Protein AF-0000000068720730 (afdb_homodimer)

Structure (mmCIF, N/CA/C/O backbone):
data_AF-0000000068720730-model_v1
#
loop_
_entity.id
_entity.type
_entity.pdbx_description
1 polymer 'Uncharacterized protein'
#
loop_
_atom_site.group_PDB
_atom_site.id
_atom_site.type_symbol
_atom_site.label_atom_id
_atom_site.label_alt_id
_atom_site.label_comp_id
_atom_site.label_asym_id
_atom_site.label_entity_id
_atom_site.label_seq_id
_atom_site.pdbx_PDB_ins_code
_atom_site.Cartn_x
_atom_site.Cartn_y
_atom_site.Cartn_z
_atom_site.occupancy
_atom_site.B_iso_or_equiv
_atom_site.auth_seq_id
_atom_site.auth_comp_id
_atom_site.auth_asym_id
_atom_site.auth_atom_id
_atom_site.pdbx_PDB_model_num
ATOM 1 N N . MET A 1 1 ? -11.79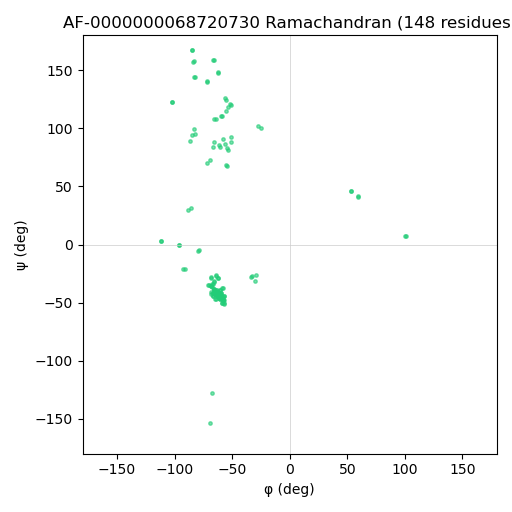7 -0.077 2.658 1 95.38 1 MET A N 1
ATOM 2 C CA . MET A 1 1 ? -11.414 1.261 2.213 1 95.38 1 MET A CA 1
ATOM 3 C C . MET A 1 1 ? -10.438 1.188 1.051 1 95.38 1 MET A C 1
ATOM 5 O O . MET A 1 1 ? -9.5 0.384 1.07 1 95.38 1 MET A O 1
ATOM 9 N N . SER A 1 2 ? -10.734 1.902 -0.025 1 97.5 2 SER A N 1
ATOM 10 C CA . SER A 1 2 ? -9.844 1.936 -1.182 1 97.5 2 SER A CA 1
ATOM 11 C C . SER A 1 2 ? -8.758 2.988 -1.012 1 97.5 2 SER A C 1
ATOM 13 O O . SER A 1 2 ? -8.852 3.855 -0.142 1 97.5 2 SER A O 1
ATOM 15 N N . ILE A 1 3 ? -7.816 2.895 -1.861 1 98.69 3 ILE A N 1
ATOM 16 C CA . ILE A 1 3 ? -6.742 3.883 -1.809 1 98.69 3 ILE A CA 1
ATOM 17 C C . ILE A 1 3 ? -7.266 5.242 -2.268 1 98.69 3 ILE A C 1
ATOM 19 O O . ILE A 1 3 ? -6.84 6.281 -1.762 1 98.69 3 ILE A O 1
ATOM 23 N N . GLU A 1 4 ? -8.18 5.293 -3.217 1 98.44 4 GLU A N 1
ATOM 24 C CA . GLU A 1 4 ? -8.75 6.547 -3.701 1 98.44 4 GLU A CA 1
ATOM 25 C C . GLU A 1 4 ? -9.477 7.289 -2.584 1 98.44 4 GLU A C 1
ATOM 27 O O . GLU A 1 4 ? -9.336 8.508 -2.441 1 98.44 4 GLU A O 1
ATOM 32 N N . GLN A 1 5 ? -10.188 6.574 -1.841 1 98.44 5 GLN A N 1
ATOM 33 C CA . GLN A 1 5 ? -10.875 7.152 -0.692 1 98.44 5 GLN A CA 1
ATOM 34 C C . GLN A 1 5 ? -9.883 7.672 0.34 1 98.44 5 GLN A C 1
ATOM 36 O O . GLN A 1 5 ? -10.055 8.758 0.892 1 98.44 5 GLN A O 1
ATOM 41 N N . TYR A 1 6 ? -8.93 6.848 0.609 1 98.75 6 TYR A N 1
ATOM 42 C CA . TYR A 1 6 ? -7.906 7.227 1.575 1 98.75 6 TYR A CA 1
ATOM 43 C C . TYR A 1 6 ? -7.211 8.516 1.158 1 98.75 6 TYR A C 1
ATOM 45 O O . TYR A 1 6 ? -7.023 9.422 1.976 1 98.75 6 TYR A O 1
ATOM 53 N N . ILE A 1 7 ? -6.867 8.625 -0.077 1 98.62 7 ILE A N 1
ATOM 54 C CA . ILE A 1 7 ? -6.199 9.805 -0.612 1 98.62 7 ILE A CA 1
ATOM 55 C C . ILE A 1 7 ? -7.09 11.031 -0.425 1 98.62 7 ILE A C 1
ATOM 57 O O . ILE A 1 7 ? -6.621 12.086 0.006 1 98.62 7 ILE A O 1
ATOM 61 N N . ASN A 1 8 ? -8.32 10.883 -0.717 1 98.56 8 ASN A N 1
ATOM 62 C CA . ASN A 1 8 ? -9.25 12 -0.579 1 98.56 8 ASN A CA 1
ATOM 63 C C . ASN A 1 8 ? -9.312 12.5 0.861 1 98.56 8 ASN A C 1
ATOM 65 O O . ASN A 1 8 ? -9.344 13.711 1.101 1 98.56 8 ASN A O 1
ATOM 69 N N . LEU A 1 9 ? -9.328 11.57 1.737 1 98.5 9 LEU A N 1
ATOM 70 C CA . LEU A 1 9 ? -9.383 11.938 3.148 1 98.5 9 LEU A CA 1
ATOM 71 C C . LEU A 1 9 ? -8.102 12.641 3.576 1 98.5 9 LEU A C 1
ATOM 73 O O . LEU A 1 9 ? -8.141 13.648 4.277 1 98.5 9 LEU A O 1
ATOM 77 N N . ARG A 1 10 ? -6.941 12.094 3.158 1 98.38 10 ARG A N 1
ATOM 78 C CA . ARG A 1 10 ? -5.66 12.695 3.508 1 98.38 10 ARG A CA 1
ATOM 79 C C . ARG A 1 10 ? -5.523 14.086 2.904 1 98.38 10 ARG A C 1
ATOM 81 O O . ARG A 1 10 ? -5.047 15.016 3.564 1 98.38 10 ARG A O 1
ATOM 88 N N . GLU A 1 11 ? -6.004 14.242 1.673 1 97.88 11 GLU A N 1
ATOM 89 C CA . GLU A 1 11 ? -5.945 15.523 0.987 1 97.88 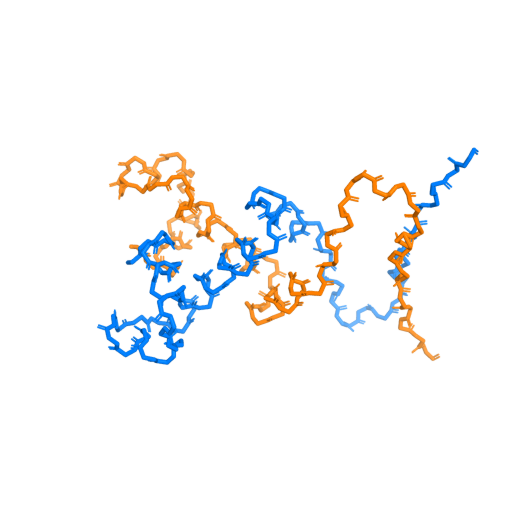11 GLU A CA 1
ATOM 90 C C . GLU A 1 11 ? -6.867 16.547 1.646 1 97.88 11 GLU A C 1
ATOM 92 O O . GLU A 1 11 ? -6.602 17.75 1.604 1 97.88 11 GLU A O 1
ATOM 97 N N . ALA A 1 12 ? -7.906 16.062 2.252 1 97.81 12 ALA A N 1
ATOM 98 C CA . ALA A 1 12 ? -8.852 16.922 2.957 1 97.81 12 ALA A CA 1
ATOM 99 C C . ALA A 1 12 ? -8.32 17.312 4.332 1 97.81 12 ALA A C 1
ATOM 101 O O . ALA A 1 12 ? -8.977 18.047 5.07 1 97.81 12 ALA A O 1
ATOM 102 N N . GLY A 1 13 ? -7.113 16.688 4.691 1 97.06 13 GLY A N 1
ATOM 103 C CA . GLY A 1 13 ? -6.449 17.109 5.914 1 97.06 13 GLY A CA 1
ATOM 104 C C . GLY A 1 13 ? -6.68 16.172 7.078 1 97.06 13 GLY A C 1
ATOM 105 O O . GLY A 1 13 ? -6.258 16.438 8.203 1 97.06 13 GLY A O 1
ATOM 106 N N . LYS A 1 14 ? -7.289 15.086 6.828 1 97.62 14 LYS A N 1
ATOM 107 C CA . LYS A 1 14 ? -7.535 14.133 7.906 1 97.62 14 LYS A CA 1
ATOM 108 C C . LYS A 1 14 ? -6.246 13.438 8.336 1 97.62 14 LYS A C 1
ATOM 110 O O . LYS A 1 14 ? -5.449 13.023 7.488 1 97.62 14 LYS A O 1
ATOM 115 N N . GLU A 1 15 ? -6.164 13.281 9.594 1 97.69 15 GLU A N 1
ATOM 116 C CA . GLU A 1 15 ? -4.988 12.617 10.156 1 97.69 15 GLU A CA 1
ATOM 117 C C . GLU A 1 15 ? -5.133 11.102 10.102 1 97.69 15 GLU A C 1
ATOM 119 O O . GLU A 1 15 ? -6.25 10.578 10.148 1 97.69 15 GLU A O 1
ATOM 124 N N . ILE A 1 16 ? -4.031 10.414 10.141 1 97.62 16 ILE A N 1
ATOM 125 C CA . ILE A 1 16 ? -3.969 8.969 9.984 1 97.62 16 ILE A CA 1
ATOM 126 C C . ILE A 1 16 ? -4.723 8.297 11.125 1 97.62 16 ILE A C 1
ATOM 128 O O . ILE A 1 16 ? -5.434 7.309 10.914 1 97.62 16 ILE A O 1
ATOM 132 N N . GLU A 1 17 ? -4.543 8.812 12.305 1 97.38 17 GLU A N 1
ATOM 133 C CA . GLU A 1 17 ? -5.188 8.219 13.477 1 97.38 17 GLU A CA 1
ATOM 134 C C . GLU A 1 17 ? -6.703 8.367 13.406 1 97.38 17 GLU A C 1
ATOM 136 O O . GLU A 1 17 ? -7.438 7.461 13.812 1 97.38 17 GLU A O 1
ATOM 141 N N . GLU A 1 18 ? -7.16 9.445 12.945 1 97.81 18 GLU A N 1
ATOM 142 C CA . GLU A 1 18 ? -8.594 9.672 12.781 1 97.81 18 GLU A CA 1
ATOM 143 C C . GLU A 1 18 ? -9.195 8.688 11.773 1 97.81 18 GLU A C 1
ATOM 145 O O . GLU A 1 18 ? -10.258 8.125 12.008 1 97.81 18 GLU A O 1
ATOM 150 N N . ILE A 1 19 ? -8.469 8.523 10.695 1 98.31 19 ILE A N 1
ATOM 151 C CA . ILE A 1 19 ? -8.938 7.609 9.656 1 98.31 19 ILE A CA 1
ATOM 152 C C . ILE A 1 19 ? -8.977 6.184 10.203 1 98.31 19 ILE A C 1
ATOM 154 O O . ILE A 1 19 ? -9.945 5.449 9.977 1 98.31 19 ILE A O 1
ATOM 158 N N . GLN A 1 20 ? -7.949 5.844 10.945 1 98.31 20 GLN A N 1
ATOM 159 C CA . GLN A 1 20 ? -7.879 4.508 11.523 1 98.31 20 GLN A CA 1
ATOM 160 C C . GLN A 1 2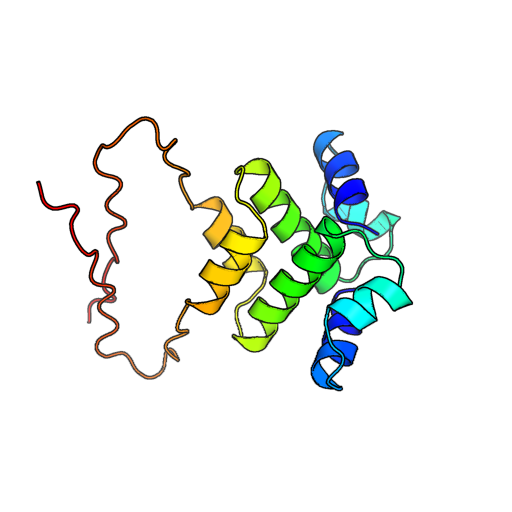0 ? -9.094 4.227 12.398 1 98.31 20 GLN A C 1
ATOM 162 O O . GLN A 1 20 ? -9.703 3.154 12.305 1 98.31 20 GLN A O 1
ATOM 167 N N . LYS A 1 21 ? -9.391 5.203 13.266 1 97.88 21 LYS A N 1
ATOM 168 C CA . LYS A 1 21 ? -10.492 5.055 14.211 1 97.88 21 LYS A CA 1
ATOM 169 C C . LYS A 1 21 ? -11.844 5.055 13.484 1 97.88 21 LYS A C 1
ATOM 171 O O . LYS A 1 21 ? -12.719 4.25 13.797 1 97.88 21 LYS A O 1
ATOM 176 N N . GLN A 1 22 ? -11.969 5.922 12.555 1 97.69 22 GLN A N 1
ATOM 177 C CA . GLN A 1 22 ? -13.234 6.086 11.844 1 97.69 22 GLN A CA 1
ATOM 178 C C . GLN A 1 22 ? -13.562 4.848 11.016 1 97.69 22 GLN A C 1
ATOM 180 O O . GLN A 1 22 ? -14.734 4.469 10.898 1 97.69 22 GLN A O 1
ATOM 185 N N . TYR A 1 23 ? -12.625 4.215 10.508 1 97.38 23 TYR A N 1
ATOM 186 C CA . TYR A 1 23 ? -12.867 3.113 9.586 1 97.38 23 TYR A CA 1
ATOM 187 C C . TYR A 1 23 ? -12.453 1.782 10.195 1 97.38 23 TYR A C 1
ATOM 189 O O . TYR A 1 23 ? -12.492 0.745 9.531 1 97.38 23 TYR A O 1
ATOM 197 N N . LEU A 1 24 ? -12.008 1.812 11.461 1 97.5 24 LEU A N 1
ATOM 198 C CA . LEU A 1 24 ? -11.633 0.618 12.211 1 97.5 24 LEU A CA 1
ATOM 199 C C . LEU A 1 24 ? -10.617 -0.219 11.438 1 97.5 24 LEU A C 1
ATOM 201 O O . LEU A 1 24 ? -10.805 -1.426 11.266 1 97.5 24 LEU A O 1
ATOM 205 N N . LEU A 1 25 ? -9.625 0.42 10.906 1 98 25 LEU A N 1
ATOM 206 C CA . LEU A 1 25 ? -8.594 -0.238 10.109 1 98 25 LEU A CA 1
ATOM 207 C C . LEU A 1 25 ? -7.527 -0.857 11 1 98 25 LEU A C 1
ATOM 209 O O . LEU A 1 25 ? -7.152 -0.275 12.023 1 98 25 LEU A O 1
ATOM 213 N N . SER A 1 26 ? -6.996 -2.002 10.617 1 97.62 26 SER A N 1
ATOM 214 C CA . SER A 1 26 ? -5.789 -2.516 11.25 1 97.62 26 SER A CA 1
ATOM 215 C C . SER A 1 26 ? -4.586 -1.625 10.961 1 97.62 26 SER A C 1
ATOM 217 O O . SER A 1 26 ? -4.582 -0.883 9.977 1 97.62 26 SER A O 1
ATOM 219 N N . GLU A 1 27 ? -3.629 -1.74 11.773 1 97.44 27 GLU A N 1
ATOM 220 C CA . GLU A 1 27 ? -2.414 -0.958 11.562 1 97.44 27 GLU A CA 1
ATOM 221 C C . GLU A 1 27 ? -1.771 -1.285 10.219 1 97.44 27 GLU A C 1
ATOM 223 O O . GLU A 1 27 ? -1.342 -0.385 9.492 1 97.44 27 GLU A O 1
ATOM 228 N N . ALA A 1 28 ? -1.715 -2.584 9.914 1 98.06 28 ALA A N 1
ATOM 229 C CA . ALA A 1 28 ? -1.088 -3.004 8.664 1 98.06 28 ALA A CA 1
ATOM 230 C C . ALA A 1 28 ? -1.844 -2.453 7.461 1 98.06 28 ALA A C 1
ATOM 232 O O . ALA A 1 28 ? -1.232 -1.997 6.492 1 98.06 28 ALA A O 1
ATOM 233 N N . THR A 1 29 ? -3.105 -2.494 7.496 1 98.69 29 THR A N 1
ATOM 234 C CA . THR A 1 29 ? -3.916 -1.959 6.406 1 98.69 29 THR A CA 1
ATOM 235 C C . THR A 1 29 ? -3.732 -0.448 6.289 1 98.69 29 THR A C 1
ATOM 237 O O . THR A 1 29 ? -3.588 0.08 5.184 1 98.69 29 THR A O 1
ATOM 240 N N . LEU A 1 30 ? -3.707 0.226 7.406 1 98.69 30 LEU A N 1
ATOM 241 C CA . LEU A 1 30 ? -3.516 1.672 7.43 1 98.69 30 LEU A CA 1
ATOM 242 C C . LEU A 1 30 ? -2.174 2.053 6.812 1 98.69 30 LEU A C 1
ATOM 244 O O . LEU A 1 30 ? -2.109 2.943 5.961 1 98.69 30 LEU A O 1
ATOM 248 N N . LEU A 1 31 ? -1.177 1.361 7.211 1 98.56 31 LEU A N 1
ATOM 249 C CA . LEU A 1 31 ? 0.167 1.677 6.738 1 98.56 31 LEU A CA 1
ATOM 250 C C . LEU A 1 31 ? 0.312 1.353 5.254 1 98.56 31 LEU A C 1
ATOM 252 O O . LEU A 1 31 ? 1.033 2.043 4.531 1 98.56 31 LEU A O 1
ATOM 256 N N . THR A 1 32 ? -0.34 0.31 4.852 1 98.81 32 THR A N 1
ATOM 257 C CA . THR A 1 32 ? -0.343 -0.006 3.428 1 98.81 32 THR A CA 1
ATOM 258 C C . THR A 1 32 ? -0.987 1.12 2.625 1 98.81 32 THR A C 1
ATOM 260 O O . THR A 1 32 ? -0.469 1.52 1.581 1 98.81 32 THR A O 1
ATOM 263 N N . LEU A 1 33 ? -2.086 1.624 3.105 1 98.81 33 LEU A N 1
ATOM 264 C CA . LEU A 1 33 ? -2.75 2.74 2.441 1 98.81 33 LEU A CA 1
ATOM 265 C C . LEU A 1 33 ? -1.886 3.996 2.494 1 98.81 33 LEU A C 1
ATOM 267 O O . LEU A 1 33 ? -1.813 4.746 1.52 1 98.81 33 LEU A O 1
ATOM 271 N N . GLU A 1 34 ? -1.224 4.227 3.604 1 98.62 34 GLU A N 1
ATOM 272 C CA . GLU A 1 34 ? -0.324 5.367 3.727 1 98.62 34 GLU A CA 1
ATOM 273 C C . GLU A 1 34 ? 0.832 5.27 2.734 1 98.62 34 GLU A C 1
ATOM 275 O O . GLU A 1 34 ? 1.255 6.277 2.164 1 98.62 34 GLU A O 1
ATOM 280 N N . LEU A 1 35 ? 1.333 4.043 2.609 1 98.44 35 LEU A N 1
ATOM 281 C CA . LEU A 1 35 ? 2.375 3.811 1.615 1 98.44 35 LEU A CA 1
ATOM 282 C C . LEU A 1 35 ? 1.893 4.195 0.221 1 98.44 35 LEU A C 1
ATOM 284 O O . LEU A 1 35 ? 2.605 4.879 -0.521 1 98.44 35 LEU A O 1
ATOM 288 N N . GLY A 1 36 ? 0.713 3.736 -0.118 1 98.5 36 GLY A N 1
ATOM 289 C CA . GLY A 1 36 ? 0.125 4.148 -1.381 1 98.5 36 GLY A CA 1
ATOM 290 C C . GLY A 1 36 ? -0.039 5.652 -1.498 1 98.5 36 GLY A C 1
ATOM 291 O O . GLY A 1 36 ? 0.211 6.23 -2.559 1 98.5 36 GLY A O 1
ATOM 292 N N . TYR A 1 37 ? -0.368 6.293 -0.468 1 98.31 37 TYR A N 1
ATOM 293 C CA . TYR A 1 37 ? -0.55 7.742 -0.43 1 98.31 37 TYR A CA 1
ATOM 294 C C . TYR A 1 37 ? 0.773 8.461 -0.657 1 98.31 37 TYR A C 1
ATOM 296 O O . TYR A 1 37 ? 0.822 9.477 -1.353 1 98.31 37 TYR A O 1
ATOM 304 N N . LYS A 1 38 ? 1.832 7.965 -0.058 1 97 38 LYS A N 1
ATOM 305 C CA . LYS A 1 38 ? 3.152 8.562 -0.249 1 97 38 LYS A CA 1
ATOM 306 C C . LYS A 1 38 ? 3.6 8.453 -1.703 1 97 38 LYS A C 1
ATOM 308 O O . LYS A 1 38 ? 4.191 9.383 -2.248 1 97 38 LYS A O 1
ATOM 313 N N . CYS A 1 39 ? 3.305 7.305 -2.24 1 97.12 39 CYS A N 1
ATOM 314 C CA . CYS A 1 39 ? 3.596 7.168 -3.664 1 97.12 39 CYS A CA 1
ATOM 315 C C . CYS A 1 39 ? 2.852 8.219 -4.477 1 97.12 39 CYS A C 1
ATOM 317 O O . CYS A 1 39 ? 3.434 8.859 -5.355 1 97.12 39 CYS A O 1
ATOM 319 N N . TYR A 1 40 ? 1.662 8.383 -4.199 1 96.56 40 TYR A N 1
ATOM 320 C CA . TYR A 1 40 ? 0.821 9.375 -4.867 1 96.56 40 TYR A CA 1
ATOM 321 C C . TYR A 1 40 ? 1.389 10.773 -4.699 1 96.56 40 TYR A C 1
ATOM 323 O O . TYR A 1 40 ? 1.531 11.516 -5.68 1 96.56 40 TYR A O 1
ATOM 331 N N . GLY A 1 41 ? 1.693 11.125 -3.516 1 94.12 41 GLY A N 1
ATOM 332 C CA . GLY A 1 41 ? 2.209 12.453 -3.211 1 94.12 41 GLY A CA 1
ATOM 333 C C . GLY A 1 41 ? 3.537 12.742 -3.885 1 94.12 41 GLY A C 1
ATOM 334 O O . GLY A 1 41 ? 3.842 13.898 -4.191 1 94.12 41 GLY A O 1
ATOM 335 N N . LYS A 1 42 ? 4.316 11.664 -4.121 1 93.12 42 LYS A N 1
ATOM 336 C CA . LYS A 1 42 ? 5.641 11.812 -4.711 1 93.12 42 LYS A CA 1
ATOM 337 C C . LYS A 1 42 ? 5.598 11.586 -6.223 1 93.12 42 LYS A C 1
ATOM 339 O O . LYS A 1 42 ? 6.633 11.633 -6.891 1 93.12 42 LYS A O 1
ATOM 344 N N . ASN A 1 43 ? 4.438 11.305 -6.73 1 93.12 43 ASN A N 1
ATOM 345 C CA . ASN A 1 43 ? 4.242 11.023 -8.148 1 93.12 43 ASN A CA 1
ATOM 346 C C . ASN A 1 43 ? 5.07 9.82 -8.602 1 93.12 43 ASN A C 1
ATOM 348 O O . ASN A 1 43 ? 5.691 9.859 -9.664 1 93.12 43 ASN A O 1
ATOM 352 N N . ILE A 1 44 ? 5.086 8.859 -7.766 1 93.88 44 ILE A N 1
ATOM 353 C CA . ILE A 1 44 ? 5.691 7.57 -8.086 1 93.88 44 ILE A CA 1
ATOM 354 C C . ILE A 1 44 ? 4.598 6.559 -8.43 1 93.88 44 ILE A C 1
ATOM 356 O O . ILE A 1 44 ? 3.688 6.324 -7.629 1 93.88 44 ILE A O 1
ATOM 360 N N . SER A 1 45 ? 4.73 6.031 -9.594 1 94.94 45 SER A N 1
ATOM 361 C CA . SER A 1 45 ? 3.736 5.027 -9.961 1 94.94 45 SER A CA 1
ATOM 362 C C . SER A 1 45 ? 3.801 3.822 -9.023 1 94.94 45 SER A C 1
ATOM 364 O O . SER A 1 45 ? 4.887 3.414 -8.602 1 94.94 45 SER A O 1
ATOM 366 N N . LEU A 1 46 ? 2.695 3.193 -8.789 1 97 46 LEU A N 1
ATOM 367 C CA . LEU A 1 46 ? 2.633 2.027 -7.914 1 97 46 LEU A CA 1
ATOM 368 C C . LEU A 1 46 ? 3.41 0.858 -8.508 1 97 46 LEU A C 1
ATOM 370 O O . LEU A 1 46 ? 4.027 0.08 -7.777 1 97 46 LEU A O 1
ATOM 374 N N . HIS A 1 47 ? 3.453 0.768 -9.766 1 96.12 47 HIS A N 1
ATOM 375 C CA . HIS A 1 47 ? 4.262 -0.25 -10.43 1 96.12 47 HIS A CA 1
ATOM 376 C C . HIS A 1 47 ? 5.746 -0.042 -10.148 1 96.12 47 HIS A C 1
ATOM 378 O O . HIS A 1 47 ? 6.473 -1.002 -9.883 1 96.12 47 HIS A O 1
ATOM 384 N N . LYS A 1 48 ? 6.188 1.204 -10.203 1 93.25 48 LYS A N 1
ATOM 385 C CA . LYS A 1 48 ? 7.586 1.514 -9.914 1 93.25 48 LYS A CA 1
ATOM 386 C C . LYS A 1 48 ? 7.926 1.199 -8.461 1 93.25 48 LYS A C 1
ATOM 388 O O . LYS A 1 48 ? 9 0.672 -8.172 1 93.25 48 LYS A O 1
ATOM 393 N N . ALA A 1 49 ? 7.047 1.547 -7.57 1 94.75 49 ALA A N 1
ATOM 394 C CA . ALA A 1 49 ? 7.246 1.265 -6.148 1 94.75 49 ALA A CA 1
ATOM 395 C C . ALA A 1 49 ? 7.348 -0.238 -5.898 1 94.75 49 ALA A C 1
ATOM 397 O O . ALA A 1 49 ? 8.219 -0.691 -5.152 1 94.75 49 ALA A O 1
ATOM 398 N N . ILE A 1 50 ? 6.531 -1.03 -6.508 1 96.38 50 ILE A N 1
ATOM 399 C CA . ILE A 1 50 ? 6.539 -2.484 -6.383 1 96.38 50 ILE A CA 1
ATOM 400 C C . ILE A 1 50 ? 7.871 -3.039 -6.883 1 96.38 50 ILE A C 1
ATOM 402 O O . ILE A 1 50 ? 8.477 -3.891 -6.23 1 96.38 50 ILE A O 1
ATOM 406 N N . ASN A 1 51 ? 8.25 -2.525 -8.008 1 92.94 51 ASN A N 1
ATOM 407 C CA . ASN A 1 51 ? 9.523 -2.971 -8.57 1 92.94 51 ASN A CA 1
ATOM 408 C C . ASN A 1 51 ? 10.688 -2.623 -7.648 1 92.94 51 ASN A C 1
ATOM 410 O O . ASN A 1 51 ? 11.633 -3.406 -7.508 1 92.94 51 ASN A O 1
ATOM 414 N N . LEU A 1 52 ? 10.648 -1.417 -7.148 1 90.5 52 LEU A N 1
A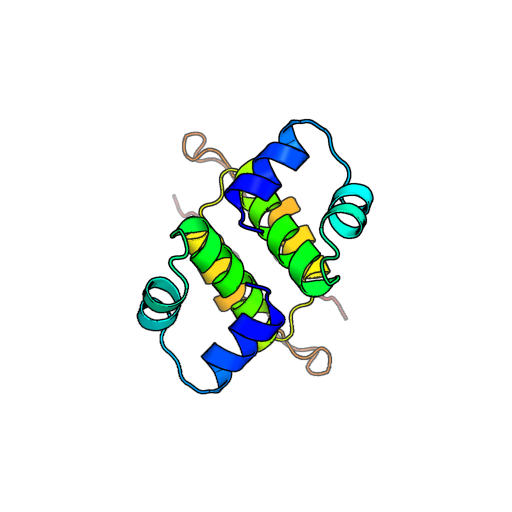TOM 415 C CA . LEU A 1 52 ? 11.695 -0.992 -6.223 1 90.5 52 LEU A CA 1
ATOM 416 C C . LEU A 1 52 ? 11.766 -1.928 -5.02 1 90.5 52 LEU A C 1
ATOM 418 O O . LEU A 1 52 ? 12.852 -2.385 -4.648 1 90.5 52 LEU A O 1
ATOM 422 N N . ILE A 1 53 ? 10.656 -2.168 -4.41 1 92.12 53 ILE A N 1
ATOM 423 C CA . ILE A 1 53 ? 10.609 -3.049 -3.246 1 92.12 53 ILE A CA 1
ATOM 424 C C . ILE A 1 53 ? 11.086 -4.445 -3.639 1 92.12 53 ILE A C 1
ATOM 426 O O . ILE A 1 53 ? 11.789 -5.109 -2.869 1 92.12 53 ILE A O 1
ATOM 430 N N . ASP A 1 54 ? 10.711 -4.852 -4.789 1 88.69 54 ASP A N 1
ATOM 431 C CA . ASP A 1 54 ? 11.07 -6.184 -5.266 1 88.69 54 ASP A CA 1
ATOM 432 C C . ASP A 1 54 ? 12.578 -6.324 -5.422 1 88.69 54 ASP A C 1
ATOM 434 O O . ASP A 1 54 ? 13.125 -7.422 -5.281 1 88.69 54 ASP A O 1
ATOM 438 N N . LYS A 1 55 ? 13.203 -5.285 -5.641 1 85.69 55 LYS A N 1
ATOM 439 C CA . LYS A 1 55 ? 14.641 -5.312 -5.902 1 85.69 55 LYS A CA 1
ATOM 440 C C . LYS A 1 55 ? 15.438 -5.152 -4.613 1 85.69 55 LYS A C 1
ATOM 442 O O . LYS A 1 55 ? 16.641 -5.41 -4.586 1 85.69 55 LYS A O 1
ATOM 447 N N . ILE A 1 56 ? 14.805 -4.625 -3.641 1 80.94 56 ILE A N 1
ATOM 448 C CA . ILE A 1 56 ? 15.508 -4.48 -2.3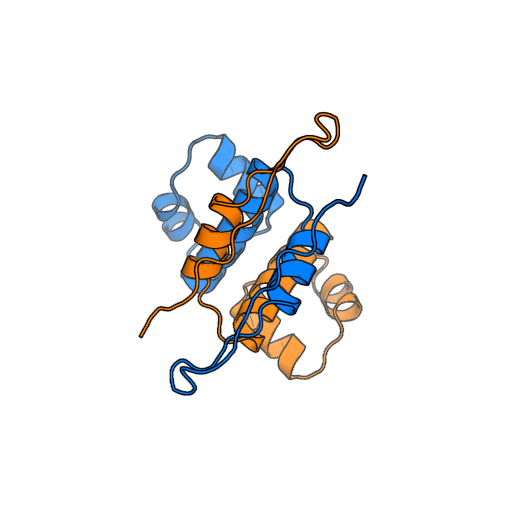71 1 80.94 56 ILE A CA 1
ATOM 449 C C . ILE A 1 56 ? 15.945 -5.852 -1.866 1 80.94 56 ILE A C 1
ATOM 451 O O . ILE A 1 56 ? 15.133 -6.773 -1.765 1 80.94 56 ILE A O 1
ATOM 455 N N . VAL A 1 57 ? 17.266 -6.059 -1.904 1 61.09 57 VAL A N 1
ATOM 456 C CA . VAL A 1 57 ? 17.812 -7.277 -1.329 1 61.09 57 VAL A CA 1
ATOM 457 C C . VAL A 1 57 ? 18.031 -7.094 0.172 1 61.09 57 VAL A C 1
ATOM 459 O O . VAL A 1 57 ? 18.656 -6.121 0.605 1 61.09 57 VAL A O 1
ATOM 462 N N . VAL A 1 58 ? 17.109 -7.477 1.013 1 53.28 58 VAL A N 1
ATOM 463 C CA . VAL A 1 58 ? 17.297 -7.375 2.455 1 53.28 58 VAL A CA 1
ATOM 464 C C . VAL A 1 58 ? 18.484 -8.227 2.883 1 53.28 58 VAL A C 1
ATOM 466 O O . VAL A 1 58 ? 18.469 -9.453 2.723 1 53.28 58 VAL A O 1
ATOM 469 N N . LEU A 1 59 ? 19.594 -7.672 2.795 1 47 59 LEU A N 1
ATOM 470 C CA . LEU A 1 59 ? 20.766 -8.328 3.381 1 47 59 LEU A CA 1
ATOM 471 C C . LEU A 1 59 ? 20.484 -8.727 4.828 1 47 59 LEU A C 1
ATOM 473 O O . LEU A 1 59 ? 19.969 -7.926 5.609 1 47 59 LEU A O 1
ATOM 477 N N . ASN A 1 60 ? 20.062 -9.805 5.059 1 43.03 60 ASN A N 1
ATOM 478 C CA . ASN A 1 60 ? 20.062 -10.281 6.438 1 43.03 60 ASN A CA 1
ATOM 479 C C . ASN A 1 60 ? 21.172 -9.641 7.254 1 43.03 60 ASN A C 1
ATOM 481 O O . ASN A 1 60 ? 22.312 -9.547 6.793 1 43.03 60 ASN A O 1
ATOM 485 N N . ALA A 1 61 ? 20.906 -8.641 8.109 1 37.44 61 ALA A N 1
ATOM 486 C CA . ALA A 1 61 ? 21.891 -8.086 9.031 1 37.44 61 ALA A CA 1
ATOM 487 C C . ALA A 1 61 ? 22.906 -9.133 9.438 1 37.44 61 ALA A C 1
ATOM 489 O O . ALA A 1 61 ? 23.938 -8.812 10.062 1 37.44 61 ALA A O 1
ATOM 490 N N . ASN A 1 62 ? 22.703 -10.367 9.547 1 35.84 62 ASN A N 1
ATOM 491 C CA . ASN A 1 62 ? 23.859 -11.109 10.039 1 35.84 62 ASN A CA 1
ATOM 492 C C . ASN A 1 62 ? 25 -11.102 9.023 1 35.84 62 ASN A C 1
ATOM 494 O O . ASN A 1 62 ? 26.094 -11.586 9.312 1 35.84 62 ASN A O 1
ATOM 498 N N . ASP A 1 63 ? 24.75 -11.172 7.707 1 35.91 63 ASP A N 1
ATOM 499 C CA . ASP A 1 63 ? 25.922 -11.109 6.832 1 35.91 63 ASP A CA 1
ATOM 500 C C . ASP A 1 63 ? 26.297 -9.664 6.52 1 35.91 63 ASP A C 1
ATOM 502 O O . ASP A 1 63 ? 25.547 -8.953 5.84 1 35.91 63 ASP A O 1
ATOM 506 N N . THR A 1 64 ? 27.156 -8.875 7.281 1 33.16 64 THR A N 1
ATOM 507 C CA . THR A 1 64 ? 28 -7.688 7.199 1 33.16 64 THR A CA 1
ATOM 508 C C . THR A 1 64 ? 28.625 -7.555 5.812 1 33.16 64 THR A C 1
ATOM 510 O O . THR A 1 64 ? 29.344 -6.598 5.539 1 33.16 64 THR A O 1
ATOM 513 N N . LYS A 1 65 ? 28.906 -8.602 4.98 1 33.78 65 LYS A N 1
ATOM 514 C CA . LYS A 1 65 ? 29.906 -8.336 3.953 1 33.78 65 LYS A CA 1
ATOM 515 C C . LYS A 1 65 ? 29.391 -7.324 2.93 1 33.78 65 LYS A C 1
ATOM 517 O O . LYS A 1 65 ? 29.984 -6.266 2.734 1 33.78 65 LYS A O 1
ATOM 522 N N . HIS A 1 66 ? 29.422 -7.594 1.411 1 31.02 66 HIS A N 1
ATOM 523 C CA . HIS A 1 66 ? 29.672 -6.77 0.238 1 31.02 66 HIS A CA 1
ATOM 524 C C . HIS A 1 66 ? 28.391 -6.117 -0.268 1 31.02 66 HIS A C 1
ATOM 526 O O . HIS A 1 66 ? 27.812 -6.555 -1.269 1 31.02 66 HIS A O 1
ATOM 532 N N . THR A 1 67 ? 27.516 -5.836 0.404 1 33.75 67 THR A N 1
ATOM 533 C CA . THR A 1 67 ? 26.422 -5.312 -0.409 1 33.75 67 THR A CA 1
ATOM 534 C C . THR A 1 67 ? 26.766 -3.924 -0.941 1 33.75 67 THR A C 1
ATOM 536 O O . THR A 1 67 ? 26.766 -2.947 -0.188 1 33.75 67 THR A O 1
ATOM 539 N N . SER A 1 68 ? 27.766 -3.926 -1.91 1 27 68 SER A N 1
ATOM 540 C CA . SER A 1 68 ? 28.125 -2.721 -2.648 1 27 68 SER A CA 1
ATOM 541 C C . SER A 1 68 ? 27 -2.26 -3.557 1 27 68 SER A C 1
ATOM 543 O O . SER A 1 68 ? 26.5 -3.027 -4.387 1 27 68 SER A O 1
ATOM 545 N N . PHE A 1 69 ? 26.156 -1.624 -3.178 1 31.14 69 PHE A N 1
ATOM 546 C CA . PHE A 1 69 ? 25.281 -0.909 -4.102 1 31.14 69 PHE A CA 1
ATOM 547 C C . PHE A 1 69 ? 26.094 -0.04 -5.051 1 31.14 69 PHE A C 1
ATOM 549 O O . PHE A 1 69 ? 26.797 0.873 -4.617 1 31.14 69 PHE A O 1
ATOM 556 N N . SER A 1 70 ? 26.672 -0.694 -6.18 1 26.62 70 SER A N 1
ATOM 557 C CA . SER A 1 70 ? 27.375 0.129 -7.16 1 26.62 70 SER A CA 1
ATOM 558 C C . SER A 1 70 ? 26.422 1.109 -7.84 1 26.62 70 SER A C 1
ATOM 560 O O . SER A 1 70 ? 25.406 0.705 -8.398 1 26.62 70 SER A O 1
ATOM 562 N N . PRO A 1 71 ? 26.531 2.297 -7.535 1 28.8 71 PRO A N 1
ATOM 563 C CA . PRO A 1 71 ? 25.938 3.414 -8.273 1 28.8 71 PRO A CA 1
ATOM 564 C C . PRO A 1 71 ? 26.328 3.408 -9.75 1 28.8 71 PRO A C 1
ATOM 566 O O . PRO A 1 71 ? 27.5 3.469 -10.094 1 28.8 71 PRO A O 1
ATOM 569 N N . SER A 1 72 ? 25.969 2.516 -10.656 1 29.05 72 SER A N 1
ATOM 570 C CA . SER A 1 72 ? 26.484 2.73 -12 1 29.05 72 SER A CA 1
ATOM 571 C C . SER A 1 72 ? 26.156 4.129 -12.508 1 29.05 72 SER A C 1
ATOM 573 O O . SER A 1 72 ? 25 4.562 -12.43 1 29.05 72 SER A O 1
ATOM 575 N N . VAL A 1 73 ? 27.188 4.895 -12.781 1 26.25 73 VAL A N 1
ATOM 576 C CA . VAL A 1 73 ? 27.562 6.195 -13.328 1 26.25 73 VAL A CA 1
ATOM 577 C C . VAL A 1 73 ? 26.906 6.395 -14.688 1 26.25 73 VAL A C 1
ATOM 579 O O . VAL A 1 73 ? 26.891 5.484 -15.516 1 26.25 73 VAL A O 1
ATOM 582 N N . ILE A 1 74 ? 26.094 7.438 -14.82 1 29.05 74 ILE A N 1
ATOM 583 C CA . ILE A 1 74 ? 25.781 8.047 -16.109 1 29.05 74 ILE A CA 1
ATOM 584 C C . ILE A 1 74 ? 27.094 8.461 -16.797 1 29.05 74 ILE A C 1
ATOM 586 O O . ILE A 1 74 ? 27.828 9.305 -16.297 1 29.05 74 ILE A O 1
ATOM 590 N N . ASP A 1 75 ? 27.75 7.539 -17.562 1 22.27 75 ASP A N 1
ATOM 591 C CA . ASP A 1 75 ? 28.688 7.98 -18.578 1 22.27 75 ASP A CA 1
ATOM 592 C C . ASP A 1 75 ? 28.047 8.953 -19.562 1 22.27 75 ASP A C 1
ATOM 594 O O . ASP A 1 75 ? 26.953 8.68 -20.078 1 22.27 75 ASP A O 1
ATOM 598 N N . SER A 1 76 ? 28.781 10.18 -19.625 1 21.89 76 SER A N 1
ATOM 599 C CA . SER A 1 76 ? 29.047 10.844 -20.906 1 21.89 76 SER A CA 1
ATOM 600 C C . SER A 1 76 ? 29.703 9.891 -21.891 1 21.89 76 SER A C 1
ATOM 602 O O . SER A 1 76 ? 30.531 9.062 -21.5 1 21.89 76 SER A O 1
ATOM 604 N N . MET B 1 1 ? -11.281 -4.438 1.387 1 95.44 1 MET B N 1
ATOM 605 C CA . MET B 1 1 ? -10.336 -5.535 1.575 1 95.44 1 MET B CA 1
ATOM 606 C C . MET B 1 1 ? -9.102 -5.062 2.33 1 95.44 1 MET B C 1
ATOM 608 O O . MET B 1 1 ? -8.562 -3.988 2.045 1 95.44 1 MET B O 1
ATOM 612 N N . SER B 1 2 ? -8.758 -5.746 3.389 1 97.56 2 SER B N 1
ATOM 613 C CA . SER B 1 2 ? -7.566 -5.41 4.164 1 97.56 2 SER B CA 1
ATOM 614 C C . SER B 1 2 ? -6.316 -6.051 3.564 1 97.56 2 SER B C 1
ATOM 616 O O . SER B 1 2 ? -6.414 -6.961 2.736 1 97.56 2 SER B O 1
ATOM 618 N N . ILE B 1 3 ? -5.23 -5.609 4.035 1 98.69 3 ILE B N 1
ATOM 619 C CA . ILE B 1 3 ? -3.977 -6.18 3.555 1 98.69 3 ILE B CA 1
ATOM 620 C C . ILE B 1 3 ? -3.826 -7.605 4.082 1 98.69 3 ILE B C 1
ATOM 622 O O . ILE B 1 3 ? -3.279 -8.477 3.395 1 98.69 3 ILE B O 1
ATOM 626 N N . GLU B 1 4 ? -4.285 -7.902 5.277 1 98.38 4 GLU B N 1
ATOM 627 C CA . GLU B 1 4 ? -4.203 -9.242 5.852 1 98.38 4 GLU B CA 1
ATOM 628 C C . GLU B 1 4 ? -4.98 -10.25 5.012 1 98.38 4 GLU B C 1
ATOM 630 O O . GLU B 1 4 ? -4.492 -11.352 4.746 1 98.38 4 GLU B O 1
ATOM 635 N N . GLN B 1 5 ? -6.098 -9.859 4.609 1 98.44 5 GLN B N 1
ATOM 636 C CA . GLN B 1 5 ? -6.906 -10.703 3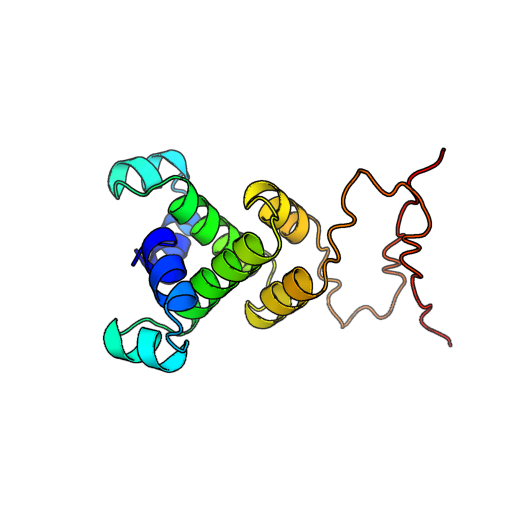.738 1 98.44 5 GLN B CA 1
ATOM 637 C C . GLN B 1 5 ? -6.219 -10.922 2.393 1 98.44 5 GLN B C 1
ATOM 639 O O . GLN B 1 5 ? -6.203 -12.031 1.869 1 98.44 5 GLN B O 1
ATOM 644 N N . TYR B 1 6 ? -5.754 -9.836 1.86 1 98.69 6 TYR B N 1
ATOM 645 C CA . TYR B 1 6 ? -5.062 -9.914 0.578 1 98.69 6 TYR B CA 1
ATOM 646 C C . TYR B 1 6 ? -3.877 -10.867 0.65 1 98.69 6 TYR B C 1
ATOM 648 O O . TYR B 1 6 ? -3.693 -11.703 -0.237 1 98.69 6 TYR B O 1
ATOM 656 N N . ILE B 1 7 ? -3.117 -10.781 1.676 1 98.62 7 ILE B N 1
ATOM 657 C CA . ILE B 1 7 ? -1.952 -11.641 1.873 1 98.62 7 ILE B CA 1
ATOM 658 C C . ILE B 1 7 ? -2.391 -13.102 1.929 1 98.62 7 ILE B C 1
ATOM 660 O O . ILE B 1 7 ? -1.773 -13.961 1.3 1 98.62 7 ILE B O 1
ATOM 664 N N . ASN B 1 8 ? -3.42 -13.359 2.65 1 98.56 8 ASN B N 1
ATOM 665 C CA . ASN B 1 8 ? -3.91 -14.727 2.77 1 98.56 8 ASN B CA 1
ATOM 666 C C . ASN B 1 8 ? -4.293 -15.305 1.41 1 98.56 8 ASN B C 1
ATOM 668 O O . ASN B 1 8 ? -4 -16.469 1.123 1 98.56 8 ASN B O 1
ATOM 672 N N . LEU B 1 9 ? -4.926 -14.477 0.653 1 98.56 9 LEU B N 1
ATOM 673 C CA . LEU B 1 9 ? -5.336 -14.922 -0.674 1 98.56 9 LEU B CA 1
ATOM 674 C C . LEU B 1 9 ? -4.121 -15.18 -1.559 1 98.56 9 LEU B C 1
ATOM 676 O O . LEU B 1 9 ? -4.062 -16.188 -2.264 1 98.56 9 LEU B O 1
ATOM 680 N N . ARG B 1 10 ? -3.137 -14.258 -1.534 1 98.38 10 ARG B N 1
ATOM 681 C CA . ARG B 1 10 ? -1.93 -14.422 -2.34 1 98.38 10 ARG B CA 1
ATOM 682 C C . ARG B 1 10 ? -1.142 -15.648 -1.905 1 98.38 10 ARG B C 1
ATOM 684 O O . ARG B 1 10 ? -0.647 -16.406 -2.746 1 98.38 10 ARG B O 1
ATOM 691 N N . GLU B 1 11 ? -1.087 -15.875 -0.606 1 97.88 11 GLU B N 1
ATOM 692 C CA . GLU B 1 11 ? -0.371 -17.016 -0.064 1 97.88 11 GLU B CA 1
ATOM 693 C C . GLU B 1 11 ? -1.07 -18.328 -0.427 1 97.88 11 GLU B C 1
ATOM 695 O O . GLU B 1 11 ? -0.424 -19.375 -0.558 1 97.88 11 GLU B O 1
ATOM 700 N N . ALA B 1 12 ? -2.363 -18.266 -0.597 1 97.81 12 ALA B N 1
ATOM 701 C CA . ALA B 1 12 ? -3.152 -19.422 -0.982 1 97.81 12 ALA B CA 1
ATOM 702 C C . ALA B 1 12 ? -3.029 -19.703 -2.479 1 97.81 12 ALA B C 1
ATOM 704 O O . ALA B 1 12 ? -3.615 -20.656 -2.988 1 97.81 12 ALA B O 1
ATOM 705 N N . GLY B 1 13 ? -2.285 -18.75 -3.193 1 97 13 GLY B N 1
ATOM 706 C CA . GLY B 1 13 ? -1.979 -19 -4.594 1 97 13 GLY B CA 1
ATOM 707 C C . GLY B 1 13 ? -2.895 -18.266 -5.547 1 97 13 GLY B C 1
ATOM 708 O O . GLY B 1 13 ? -2.818 -18.453 -6.762 1 97 13 GLY B O 1
ATOM 709 N N . LYS B 1 14 ? -3.715 -17.422 -5.047 1 97.69 14 LYS B N 1
ATOM 710 C CA . LYS B 1 14 ? -4.613 -16.672 -5.918 1 97.69 14 LYS B CA 1
ATOM 711 C C . LYS B 1 14 ? -3.854 -15.617 -6.711 1 97.69 14 LYS B C 1
ATOM 713 O O . LYS B 1 14 ? -3.004 -14.914 -6.164 1 97.69 14 LYS B O 1
ATOM 718 N N . GLU B 1 15 ? -4.27 -15.5 -7.922 1 97.69 15 GLU B N 1
ATOM 719 C CA . GLU B 1 15 ? -3.645 -14.523 -8.805 1 97.69 15 GLU B CA 1
ATOM 720 C C . GLU B 1 15 ? -4.258 -13.141 -8.617 1 97.69 15 GLU B C 1
ATOM 722 O O . GLU B 1 15 ? -5.426 -13.016 -8.242 1 97.69 15 GLU B O 1
ATOM 727 N N . ILE B 1 16 ? -3.523 -12.148 -8.977 1 97.69 16 ILE B N 1
ATOM 728 C CA . ILE B 1 16 ? -3.9 -10.758 -8.766 1 97.69 16 ILE B CA 1
ATOM 729 C C . ILE B 1 16 ? -5.184 -10.445 -9.539 1 97.69 16 ILE B C 1
ATOM 731 O O . ILE B 1 16 ? -6.066 -9.75 -9.031 1 97.69 16 ILE B O 1
ATOM 735 N N . GLU B 1 17 ? -5.254 -10.938 -10.734 1 97.38 17 GLU B N 1
ATOM 736 C CA . GLU B 1 17 ? -6.418 -10.672 -11.578 1 97.38 17 GLU B CA 1
ATOM 737 C C . GLU B 1 17 ? -7.676 -11.312 -10.992 1 97.38 17 GLU B C 1
ATOM 739 O O . GLU B 1 17 ? -8.758 -10.727 -11.07 1 97.38 17 GLU B O 1
ATOM 744 N N . GLU B 1 18 ? -7.547 -12.445 -10.469 1 97.81 18 GLU B N 1
ATOM 745 C CA . GLU B 1 18 ? -8.672 -13.125 -9.828 1 97.81 18 GLU B CA 1
ATOM 746 C C . GLU B 1 18 ? -9.18 -12.344 -8.625 1 97.81 18 GLU B C 1
ATOM 748 O O . GLU B 1 18 ? -10.391 -12.18 -8.445 1 97.81 18 GLU B O 1
ATOM 753 N N . ILE B 1 19 ? -8.234 -11.883 -7.844 1 98.31 19 ILE B N 1
ATOM 754 C CA . ILE B 1 19 ? -8.586 -11.109 -6.656 1 98.31 19 ILE B CA 1
ATOM 755 C C . ILE B 1 19 ? -9.289 -9.82 -7.066 1 98.31 19 ILE B C 1
ATOM 757 O O . ILE B 1 19 ? -10.305 -9.438 -6.473 1 98.31 19 ILE B O 1
ATOM 761 N N . GLN B 1 20 ? -8.758 -9.203 -8.094 1 98.31 20 GLN B N 1
ATOM 762 C CA . GLN B 1 20 ? -9.352 -7.957 -8.578 1 98.31 20 GLN B CA 1
ATOM 763 C C . GLN B 1 20 ? -10.812 -8.156 -8.961 1 98.31 20 GLN B C 1
ATOM 765 O O . GLN B 1 20 ? -11.664 -7.344 -8.602 1 98.31 20 GLN B O 1
ATOM 770 N N . LYS B 1 21 ? -11.047 -9.227 -9.742 1 97.88 21 LYS B N 1
ATOM 771 C CA . LYS B 1 21 ? -12.383 -9.508 -10.242 1 97.88 21 LYS B CA 1
ATOM 772 C C . LYS B 1 21 ? -13.32 -9.922 -9.102 1 97.88 21 LYS B C 1
ATOM 774 O O . LYS B 1 21 ? -14.469 -9.477 -9.055 1 97.88 21 LYS B O 1
ATOM 779 N N . GLN B 1 22 ? -12.812 -10.703 -8.242 1 97.75 22 GLN B N 1
ATOM 780 C CA . GLN B 1 22 ? -13.625 -11.234 -7.156 1 97.75 22 GLN B CA 1
ATOM 781 C C . GLN B 1 22 ? -14.047 -10.133 -6.191 1 97.75 22 GLN B C 1
ATOM 783 O O . GLN B 1 22 ? -15.156 -10.164 -5.652 1 97.75 22 GLN B O 1
ATOM 788 N N . TYR B 1 23 ? -13.25 -9.203 -5.996 1 97.44 23 TYR B N 1
ATOM 789 C CA . TYR B 1 23 ? -13.523 -8.195 -4.977 1 97.44 23 TYR B CA 1
ATOM 790 C C . TYR B 1 23 ? -13.812 -6.836 -5.613 1 97.44 23 TYR B C 1
ATOM 792 O O . TYR B 1 23 ? -13.969 -5.836 -4.91 1 97.44 23 TYR B O 1
ATOM 800 N N . LEU B 1 24 ? -13.844 -6.785 -6.961 1 97.5 24 LEU B N 1
ATOM 801 C CA . LEU B 1 24 ? -14.18 -5.582 -7.715 1 97.5 24 LEU B CA 1
ATOM 802 C C . LEU B 1 24 ? -13.305 -4.41 -7.281 1 97.5 24 LEU B C 1
ATOM 804 O O . LEU B 1 24 ? -13.812 -3.328 -6.977 1 97.5 24 LEU B O 1
ATOM 808 N N . LEU B 1 25 ? -12.039 -4.652 -7.164 1 97.94 25 LEU B N 1
ATOM 809 C CA . LEU B 1 25 ? -11.086 -3.643 -6.73 1 97.94 25 LEU B CA 1
ATOM 810 C C . LEU B 1 25 ? -10.656 -2.76 -7.902 1 97.94 25 LEU B C 1
ATOM 812 O O . LEU B 1 25 ? -10.484 -3.246 -9.023 1 97.94 25 LEU B O 1
ATOM 816 N N . SER B 1 26 ? -10.438 -1.478 -7.645 1 97.62 26 SER B N 1
ATOM 817 C CA . SER B 1 26 ? -9.766 -0.634 -8.625 1 97.62 26 SER B CA 1
ATOM 818 C C . SER B 1 26 ? -8.312 -1.06 -8.82 1 97.62 26 SER B C 1
ATOM 820 O O . SER B 1 26 ? -7.727 -1.701 -7.949 1 97.62 26 SER B O 1
ATOM 822 N N . GLU B 1 27 ? -7.793 -0.679 -9.914 1 97.5 27 GLU B N 1
ATOM 823 C CA . GLU B 1 27 ? -6.395 -0.997 -10.18 1 97.5 27 GLU B CA 1
ATOM 824 C C . GLU B 1 27 ? -5.477 -0.391 -9.125 1 97.5 27 GLU B C 1
ATOM 826 O O . GLU B 1 27 ? -4.547 -1.049 -8.648 1 97.5 27 GLU B O 1
ATOM 831 N N . ALA B 1 28 ? -5.75 0.857 -8.781 1 98.06 28 ALA B N 1
ATOM 832 C CA . ALA B 1 28 ? -4.91 1.538 -7.801 1 98.06 28 ALA B CA 1
ATOM 833 C C . ALA B 1 28 ? -4.973 0.84 -6.445 1 98.06 28 ALA B C 1
ATOM 835 O O . ALA B 1 28 ? -3.951 0.676 -5.773 1 98.06 28 ALA B O 1
ATOM 836 N N . THR B 1 29 ? -6.113 0.451 -6.031 1 98.69 29 THR B N 1
ATOM 837 C CA . THR B 1 29 ? -6.27 -0.257 -4.766 1 98.69 29 THR B CA 1
ATOM 838 C C . THR B 1 29 ? -5.562 -1.608 -4.809 1 98.69 29 THR B C 1
ATOM 840 O O . THR B 1 29 ? -4.879 -1.989 -3.855 1 98.69 29 THR B O 1
ATOM 843 N N . LEU B 1 30 ? -5.703 -2.297 -5.902 1 98.69 30 LEU B N 1
ATOM 844 C CA . LEU B 1 30 ? -5.059 -3.594 -6.078 1 98.69 30 LEU B CA 1
ATOM 845 C C . LEU B 1 30 ? -3.541 -3.465 -5.98 1 98.69 30 LEU B C 1
ATOM 847 O O . LEU B 1 30 ? -2.896 -4.227 -5.254 1 98.69 30 LEU B O 1
ATOM 851 N N . LEU B 1 31 ? -3.029 -2.516 -6.656 1 98.56 31 LEU B N 1
ATOM 852 C CA . LEU B 1 31 ? -1.583 -2.332 -6.695 1 98.56 31 LEU B CA 1
ATOM 853 C C . LEU B 1 31 ? -1.055 -1.885 -5.336 1 98.56 31 LEU B C 1
ATOM 855 O O . LEU B 1 31 ? 0.057 -2.248 -4.949 1 98.56 31 LEU B O 1
ATOM 859 N N . THR B 1 32 ? -1.845 -1.1 -4.68 1 98.88 32 THR B N 1
ATOM 860 C CA . THR B 1 32 ? -1.465 -0.713 -3.324 1 98.88 32 THR B CA 1
ATOM 861 C C . THR B 1 32 ? -1.376 -1.937 -2.416 1 98.88 32 THR B C 1
ATOM 863 O O . THR B 1 32 ? -0.429 -2.072 -1.639 1 98.88 32 THR B O 1
ATOM 866 N N . LEU B 1 33 ? -2.344 -2.795 -2.523 1 98.81 33 LEU B N 1
ATOM 867 C CA . LEU B 1 33 ? -2.324 -4.023 -1.738 1 98.81 33 LEU B CA 1
ATOM 868 C C . LEU B 1 33 ? -1.165 -4.922 -2.16 1 98.81 33 LEU B C 1
ATOM 870 O O . LEU B 1 33 ? -0.516 -5.543 -1.316 1 98.81 33 LEU B O 1
ATOM 874 N N . GLU B 1 34 ? -0.884 -4.984 -3.436 1 98.62 34 GLU B N 1
ATOM 875 C CA . GLU B 1 34 ? 0.246 -5.766 -3.926 1 98.62 34 GLU B CA 1
ATOM 876 C C . GLU B 1 34 ? 1.567 -5.227 -3.389 1 98.62 34 GLU B C 1
ATOM 878 O O . GLU B 1 34 ? 2.473 -5.996 -3.059 1 98.62 34 GLU B O 1
ATOM 883 N N . LEU B 1 35 ? 1.653 -3.902 -3.375 1 98.44 35 LEU B N 1
ATOM 884 C CA . LEU B 1 35 ? 2.83 -3.275 -2.787 1 98.44 35 LEU B CA 1
ATOM 885 C C . LEU B 1 35 ? 3.014 -3.713 -1.337 1 98.44 35 LEU B C 1
ATOM 887 O O . LEU B 1 35 ? 4.121 -4.07 -0.928 1 98.44 35 LEU B O 1
ATOM 891 N N . GLY B 1 36 ? 1.931 -3.658 -0.584 1 98.5 36 GLY B N 1
ATOM 892 C CA . GLY B 1 36 ? 1.986 -4.164 0.778 1 98.5 36 GLY B CA 1
ATOM 893 C C . GLY B 1 36 ? 2.387 -5.625 0.854 1 98.5 36 GLY B C 1
ATOM 894 O O . GLY B 1 36 ? 3.164 -6.02 1.729 1 98.5 36 GLY B O 1
ATOM 895 N N . TYR B 1 37 ? 1.954 -6.402 -0.037 1 98.31 37 TYR B N 1
ATOM 896 C CA . TYR B 1 37 ? 2.266 -7.824 -0.096 1 98.31 37 TYR B CA 1
ATOM 897 C C . TYR B 1 37 ? 3.746 -8.047 -0.382 1 98.31 37 TYR B C 1
ATOM 899 O O . TYR B 1 37 ? 4.367 -8.945 0.196 1 98.31 37 TYR B O 1
ATOM 907 N N . LYS B 1 38 ? 4.301 -7.266 -1.277 1 96.94 38 LYS B N 1
ATOM 908 C CA . LYS B 1 38 ? 5.727 -7.371 -1.589 1 96.94 38 LYS B CA 1
ATOM 909 C C . LYS B 1 38 ? 6.582 -7.027 -0.374 1 96.94 38 LYS B C 1
ATOM 911 O O . LYS B 1 38 ? 7.602 -7.672 -0.124 1 96.94 38 LYS B O 1
ATOM 916 N N . CYS B 1 39 ? 6.129 -6.008 0.291 1 97.06 39 CYS B N 1
ATOM 917 C CA . CYS B 1 39 ? 6.828 -5.691 1.531 1 97.06 39 CYS B CA 1
ATOM 918 C C . CYS B 1 39 ? 6.805 -6.879 2.488 1 97.06 39 CYS B C 1
ATOM 920 O O . CYS B 1 39 ? 7.828 -7.227 3.074 1 97.06 39 CYS B O 1
ATOM 922 N N . TYR B 1 40 ? 5.723 -7.457 2.621 1 96.56 40 TYR B N 1
ATOM 923 C CA . TYR B 1 40 ? 5.543 -8.625 3.48 1 96.56 40 TYR B CA 1
ATOM 924 C C . TYR B 1 40 ? 6.453 -9.766 3.049 1 96.56 40 TYR B C 1
ATOM 926 O O . TYR B 1 40 ? 7.16 -10.352 3.875 1 96.56 40 TYR B O 1
ATOM 934 N N . GLY B 1 41 ? 6.43 -10.07 1.816 1 94.12 41 GLY B N 1
ATOM 935 C CA . GLY B 1 41 ? 7.219 -11.164 1.278 1 94.12 41 GLY B CA 1
ATOM 936 C C . GLY B 1 41 ? 8.711 -10.961 1.435 1 94.12 41 GLY B C 1
ATOM 937 O O . GLY B 1 41 ? 9.469 -11.922 1.556 1 94.12 41 GLY B O 1
ATOM 938 N N . LYS B 1 42 ? 9.117 -9.664 1.449 1 93.19 42 LYS B N 1
ATOM 939 C CA . LYS B 1 42 ? 10.531 -9.328 1.535 1 93.19 42 LYS B CA 1
ATOM 940 C C . LYS B 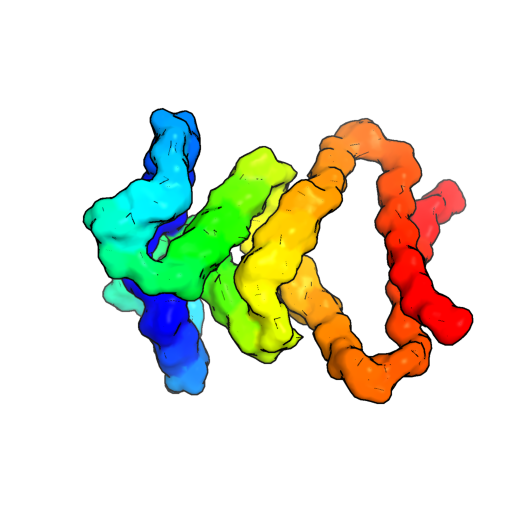1 42 ? 10.945 -9.039 2.977 1 93.19 42 LYS B C 1
ATOM 942 O O . LYS B 1 42 ? 12.094 -8.695 3.242 1 93.19 42 LYS B O 1
ATOM 947 N N . ASN B 1 43 ? 10.008 -9.125 3.879 1 93.19 43 ASN B N 1
ATOM 948 C CA . ASN B 1 43 ? 10.234 -8.836 5.289 1 93.19 43 ASN B CA 1
ATOM 949 C C . ASN B 1 43 ? 10.727 -7.406 5.496 1 93.19 43 ASN B C 1
ATOM 951 O O . ASN B 1 43 ? 11.648 -7.168 6.273 1 93.19 43 ASN B O 1
ATOM 955 N N . ILE B 1 44 ? 10.109 -6.535 4.758 1 94 44 ILE B N 1
ATOM 956 C CA . ILE B 1 44 ? 10.32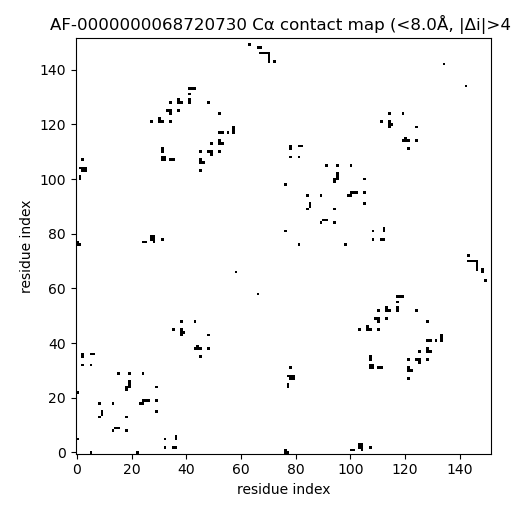8 -5.102 4.922 1 94 44 ILE B CA 1
ATOM 957 C C . ILE B 1 44 ? 9.156 -4.488 5.688 1 94 44 ILE B C 1
ATOM 959 O O . ILE B 1 44 ? 8 -4.613 5.27 1 94 44 ILE B O 1
ATOM 963 N N . SER B 1 45 ? 9.5 -3.883 6.762 1 94.94 45 SER B N 1
ATOM 964 C CA . SER B 1 45 ? 8.422 -3.24 7.508 1 94.94 45 SER B CA 1
ATOM 965 C C . SER B 1 45 ? 7.754 -2.145 6.684 1 94.94 45 SER B C 1
ATOM 967 O O . SER B 1 45 ? 8.422 -1.426 5.941 1 94.94 45 SER B O 1
ATOM 969 N N . LEU B 1 46 ? 6.492 -1.945 6.883 1 97 46 LEU B N 1
ATOM 970 C CA . LEU B 1 46 ? 5.746 -0.926 6.156 1 97 46 LEU B CA 1
ATOM 971 C C . LEU B 1 46 ? 6.242 0.471 6.516 1 97 46 LEU B C 1
ATOM 973 O O . LEU B 1 46 ? 6.27 1.362 5.664 1 97 46 LEU B O 1
ATOM 977 N N . HIS B 1 47 ? 6.676 0.654 7.684 1 96.12 47 HIS B N 1
ATOM 978 C CA . HIS B 1 47 ? 7.27 1.925 8.086 1 96.12 47 HIS B CA 1
ATOM 979 C C . HIS B 1 47 ? 8.539 2.209 7.297 1 96.12 47 HIS B C 1
ATOM 981 O O . HIS B 1 47 ? 8.766 3.34 6.855 1 96.12 47 HIS B O 1
ATOM 987 N N . LYS B 1 48 ? 9.383 1.188 7.125 1 93.44 48 LYS B N 1
ATOM 988 C CA . LYS B 1 48 ? 10.609 1.346 6.352 1 93.44 48 LYS B CA 1
ATOM 989 C C . LYS B 1 48 ? 10.305 1.668 4.891 1 93.44 48 LYS B C 1
ATOM 991 O O . LYS B 1 48 ? 10.969 2.504 4.281 1 93.44 48 LYS B O 1
ATOM 996 N N . ALA B 1 49 ? 9.336 0.98 4.34 1 94.81 49 ALA B N 1
ATOM 997 C CA . ALA B 1 49 ? 8.922 1.227 2.959 1 94.81 49 ALA B CA 1
ATOM 998 C C . ALA B 1 49 ? 8.422 2.656 2.783 1 94.81 49 ALA B C 1
ATOM 1000 O O . ALA B 1 49 ? 8.781 3.33 1.812 1 94.81 49 ALA B O 1
ATOM 1001 N N . ILE B 1 50 ? 7.652 3.17 3.682 1 96.38 50 ILE B N 1
ATOM 1002 C CA . ILE B 1 50 ? 7.129 4.531 3.652 1 96.38 50 ILE B CA 1
ATOM 1003 C C . ILE B 1 50 ? 8.281 5.527 3.693 1 96.38 50 ILE B C 1
ATOM 1005 O O . ILE B 1 50 ? 8.305 6.492 2.924 1 96.38 50 ILE B O 1
ATOM 1009 N N . ASN B 1 51 ? 9.18 5.242 4.586 1 92.94 51 ASN B N 1
ATOM 1010 C CA . ASN B 1 51 ? 10.344 6.121 4.695 1 92.94 51 ASN B CA 1
ATOM 1011 C C . ASN B 1 51 ? 11.164 6.125 3.41 1 92.94 51 ASN B C 1
ATOM 1013 O O . ASN B 1 51 ? 11.68 7.168 3.004 1 92.94 51 ASN B O 1
ATOM 1017 N N . LEU B 1 52 ? 11.367 4.945 2.879 1 90.44 52 LEU B N 1
ATOM 1018 C CA . LEU B 1 52 ? 12.102 4.836 1.624 1 90.44 52 LEU B CA 1
ATOM 1019 C C . LEU B 1 52 ? 11.438 5.668 0.532 1 90.44 52 LEU B C 1
ATOM 1021 O O . LEU B 1 52 ? 12.102 6.438 -0.161 1 90.44 52 LEU B O 1
ATOM 1025 N N . ILE B 1 53 ? 10.18 5.492 0.351 1 92.12 53 ILE B N 1
ATOM 1026 C CA . ILE B 1 53 ? 9.445 6.234 -0.667 1 92.12 53 ILE B CA 1
ATOM 1027 C C . ILE B 1 53 ? 9.531 7.73 -0.379 1 92.12 53 ILE B C 1
ATOM 1029 O O . ILE B 1 53 ? 9.656 8.539 -1.3 1 92.12 53 ILE B O 1
ATOM 1033 N N . ASP B 1 54 ? 9.461 8.062 0.858 1 89 54 ASP B N 1
ATOM 1034 C CA . ASP B 1 54 ? 9.484 9.461 1.265 1 89 54 ASP B CA 1
ATOM 1035 C C . ASP B 1 54 ? 10.82 10.109 0.901 1 89 54 ASP B C 1
ATOM 1037 O O . ASP B 1 54 ? 10.883 11.32 0.648 1 89 54 ASP B O 1
ATOM 1041 N N . LYS B 1 55 ? 11.797 9.352 0.817 1 85.75 55 LYS B N 1
ATOM 1042 C CA . LYS B 1 55 ? 13.141 9.883 0.576 1 85.75 55 LYS B CA 1
ATOM 1043 C C . LYS B 1 55 ? 13.453 9.914 -0.917 1 85.75 55 LYS B C 1
ATOM 1045 O O . LYS B 1 55 ? 14.422 10.547 -1.337 1 85.75 55 LYS B O 1
ATOM 1050 N N . ILE B 1 56 ? 12.734 9.125 -1.638 1 80.56 56 ILE B N 1
ATOM 1051 C CA . ILE B 1 56 ? 12.969 9.148 -3.078 1 80.56 56 ILE B CA 1
ATOM 1052 C C . ILE B 1 56 ? 12.734 10.555 -3.621 1 80.56 56 ILE B C 1
ATOM 1054 O O . ILE B 1 56 ? 11.68 11.148 -3.379 1 80.56 56 ILE B O 1
ATOM 1058 N N . VAL B 1 57 ? 13.844 11.195 -4.027 1 60.31 57 VAL B N 1
ATOM 1059 C CA . VAL B 1 57 ? 13.742 12.492 -4.688 1 60.31 57 VAL B CA 1
ATOM 1060 C C . VAL B 1 57 ? 13.438 12.297 -6.172 1 60.31 57 VAL B C 1
ATOM 1062 O O . VAL B 1 57 ? 14.133 11.547 -6.859 1 60.31 57 VAL B O 1
ATOM 1065 N N . VAL B 1 58 ? 12.195 12.344 -6.617 1 53.19 58 VAL B N 1
ATOM 1066 C CA . VAL B 1 58 ? 11.859 12.219 -8.031 1 53.19 58 VAL B CA 1
ATOM 1067 C C . VAL B 1 58 ? 12.523 13.344 -8.82 1 53.19 58 VAL B C 1
ATOM 1069 O O . VAL B 1 58 ? 12.211 14.523 -8.609 1 53.19 58 VAL B O 1
ATOM 1072 N N . LEU B 1 59 ? 13.695 13.148 -9.164 1 46.88 59 LEU B N 1
ATOM 1073 C CA . LEU B 1 59 ? 14.328 14.07 -10.094 1 46.88 59 LEU B CA 1
ATOM 1074 C C . LEU B 1 59 ? 13.461 14.273 -11.336 1 46.88 59 LEU B C 1
ATOM 1076 O O . LEU B 1 59 ? 13 13.297 -11.938 1 46.88 59 LEU B O 1
ATOM 1080 N N . ASN B 1 60 ? 12.609 15.125 -11.359 1 42.94 60 ASN B N 1
ATOM 1081 C CA . ASN B 1 60 ? 12 15.492 -12.641 1 42.94 60 ASN B CA 1
ATOM 1082 C C . ASN B 1 60 ? 12.93 15.188 -13.805 1 42.94 60 ASN B C 1
ATOM 1084 O O . ASN B 1 60 ? 14.109 15.555 -13.781 1 42.94 60 ASN B O 1
ATOM 1088 N N . ALA B 1 61 ? 12.727 14.062 -14.523 1 37.16 61 ALA B N 1
ATOM 1089 C CA . ALA B 1 61 ? 13.453 13.781 -15.758 1 37.16 61 ALA B CA 1
ATOM 1090 C C . ALA B 1 61 ? 13.766 15.07 -16.516 1 37.16 61 ALA B C 1
ATOM 1092 O O . ALA B 1 61 ? 14.445 15.039 -17.547 1 37.16 61 ALA B O 1
ATOM 1093 N N . ASN B 1 62 ? 13.133 16.156 -16.484 1 35.72 62 ASN B N 1
ATOM 1094 C CA . ASN B 1 62 ? 13.742 17.141 -17.375 1 35.72 62 ASN B CA 1
ATOM 1095 C C . ASN B 1 62 ? 15.156 17.5 -16.922 1 35.72 62 ASN B C 1
ATOM 1097 O O . ASN B 1 62 ? 15.859 18.25 -17.609 1 35.72 62 ASN B O 1
ATOM 1101 N N . ASP B 1 63 ? 15.453 17.672 -15.609 1 35.44 63 ASP B N 1
ATOM 1102 C CA . ASP B 1 63 ? 16.859 17.953 -15.32 1 35.44 63 ASP B CA 1
ATOM 1103 C C . ASP B 1 63 ? 17.672 16.672 -15.242 1 35.44 63 ASP B C 1
ATOM 1105 O O . ASP B 1 63 ? 17.406 15.812 -14.391 1 35.44 63 ASP B O 1
ATOM 1109 N N . THR B 1 64 ? 18.484 16.156 -16.312 1 32.72 64 THR B N 1
ATOM 1110 C CA . THR B 1 64 ? 19.625 15.297 -16.594 1 32.72 64 THR B CA 1
ATOM 1111 C C . THR B 1 64 ? 20.609 15.289 -15.438 1 32.72 64 THR B C 1
ATOM 1113 O O . THR B 1 64 ? 21.641 14.633 -15.5 1 32.72 64 THR B O 1
ATOM 1116 N N . LYS B 1 65 ? 20.766 16.281 -14.539 1 33.81 65 LYS B N 1
ATOM 1117 C CA . LYS B 1 65 ? 22.016 16.281 -13.781 1 33.81 65 LYS B CA 1
ATOM 1118 C C . LYS B 1 65 ? 22.062 15.102 -12.805 1 33.81 65 LYS B C 1
ATOM 1120 O O . LYS B 1 65 ? 21.031 14.477 -12.523 1 33.81 65 LYS B O 1
ATOM 1125 N N . HIS B 1 66 ? 22.906 15.125 -11.477 1 31.59 66 HIS B N 1
ATOM 1126 C CA . HIS B 1 66 ? 23.719 14.227 -10.664 1 31.59 66 HIS B CA 1
ATOM 1127 C C . HIS B 1 66 ? 22.859 13.438 -9.68 1 31.59 66 HIS B C 1
ATOM 1129 O O . HIS B 1 66 ? 22.781 13.781 -8.5 1 31.59 66 HIS B O 1
ATOM 1135 N N . THR B 1 67 ? 21.781 13.117 -9.891 1 33.78 67 THR B N 1
ATOM 1136 C CA . THR B 1 67 ? 21.203 12.5 -8.695 1 33.78 67 THR B CA 1
ATOM 1137 C C . THR B 1 67 ? 21.859 11.148 -8.422 1 33.78 67 THR B C 1
ATOM 1139 O O . THR B 1 67 ? 21.625 10.18 -9.148 1 33.78 67 THR B O 1
ATOM 1142 N N . SER B 1 68 ? 23.141 11.219 -7.945 1 28.22 68 SER B N 1
ATOM 1143 C CA . SER B 1 68 ? 23.922 10.07 -7.496 1 28.22 68 SER B CA 1
ATOM 1144 C C . SER B 1 68 ? 23.312 9.438 -6.254 1 28.22 68 SER B C 1
ATOM 1146 O O . SER B 1 68 ? 23.078 10.125 -5.254 1 28.22 68 SER B O 1
ATOM 1148 N N . PHE B 1 69 ? 22.531 8.641 -6.32 1 31.83 69 PHE B N 1
ATOM 1149 C CA . PHE B 1 69 ? 22.172 7.797 -5.184 1 31.83 69 PHE B CA 1
ATOM 1150 C C . PHE B 1 69 ? 23.391 7.117 -4.598 1 31.83 69 PHE B C 1
ATOM 1152 O O . PHE B 1 69 ? 24.062 6.344 -5.281 1 31.83 69 PHE B O 1
ATOM 1159 N N . SER B 1 70 ? 24.172 7.891 -3.676 1 27.58 70 SER B N 1
ATOM 1160 C CA . SER B 1 70 ? 25.297 7.254 -3.021 1 27.58 70 SER B CA 1
ATOM 1161 C C . SER B 1 70 ? 24.844 6.137 -2.088 1 27.58 70 SER B C 1
ATOM 1163 O O . SER B 1 70 ? 24.031 6.359 -1.195 1 27.58 70 SER B O 1
ATOM 1165 N N . PRO B 1 71 ? 25.078 4.984 -2.447 1 28.8 71 PRO B N 1
ATOM 1166 C CA . PRO B 1 71 ? 24.969 3.838 -1.544 1 28.8 71 PRO B CA 1
ATOM 1167 C C . PRO B 1 71 ? 25.828 3.996 -0.289 1 28.8 71 PRO B C 1
ATOM 1169 O O . PRO B 1 71 ? 27.047 4.164 -0.386 1 28.8 71 PRO B O 1
ATOM 1172 N N . SER B 1 72 ? 25.625 4.871 0.682 1 29.8 72 SER B N 1
ATOM 1173 C CA . SER B 1 72 ? 26.562 4.844 1.8 1 29.8 72 SER B CA 1
ATOM 1174 C C . SER B 1 72 ? 26.641 3.453 2.422 1 29.8 72 SER B C 1
ATOM 1176 O O . SER B 1 72 ? 25.609 2.859 2.76 1 29.8 72 SER B O 1
ATOM 1178 N N . VAL B 1 73 ? 27.812 2.863 2.293 1 26.62 73 VAL B N 1
ATOM 1179 C CA . VAL B 1 73 ? 28.531 1.684 2.777 1 26.62 73 VAL B CA 1
ATOM 1180 C C . VAL B 1 73 ? 28.453 1.62 4.301 1 26.62 73 VAL B C 1
ATOM 1182 O O . VAL B 1 73 ? 28.641 2.629 4.98 1 26.62 73 VAL B O 1
ATOM 1185 N N . ILE B 1 74 ? 27.875 0.527 4.859 1 29.7 74 ILE B N 1
ATOM 1186 C CA . ILE B 1 74 ? 28.141 0.131 6.238 1 29.7 74 ILE B CA 1
ATOM 1187 C C . ILE B 1 74 ? 29.641 -0.105 6.43 1 29.7 74 ILE B C 1
ATOM 1189 O O . ILE B 1 74 ? 30.219 -0.965 5.77 1 29.7 74 ILE B O 1
ATOM 1193 N N . ASP B 1 75 ? 30.391 0.94 6.82 1 22.45 75 ASP B N 1
ATOM 1194 C CA . ASP B 1 75 ? 31.703 0.739 7.449 1 22.45 75 ASP B CA 1
ATOM 1195 C C . ASP B 1 75 ? 31.578 -0.148 8.688 1 22.45 75 ASP B C 1
ATOM 1197 O O . ASP B 1 75 ? 30.719 0.072 9.531 1 22.45 75 ASP B O 1
ATOM 1201 N N . SER B 1 76 ? 32.5 -1.305 8.617 1 21.95 76 SER B N 1
ATOM 1202 C CA . SER B 1 76 ? 33.312 -1.651 9.773 1 21.95 76 SER B CA 1
ATOM 1203 C C . SER B 1 76 ? 34.125 -0.459 10.234 1 21.95 76 SER B C 1
ATOM 1205 O O . SER B 1 76 ? 34.625 0.332 9.422 1 21.95 76 SER B O 1
#

Foldseek 3Di:
DDLVVVLVCVVVPDDLVRVCVVVVDDPVRSVVSVVVNVCVVVVHDPVNVVVVVVPDDPPPVVPPDDPPPPPPDPDD/DDLVVVLVCVVVPDDLVRVCVVVVDDPVRSVVSVVVNVCVVVVHDPVNVVVVVVPDDPPPVVPPDDPPPPPPDPDD

Nearest PDB structures (foldseek):
  6eo3-assembly1_B  TM=6.262E-01  e=2.412E+00  Salmonella enterica subsp. enterica serovar Typhimurium
  5w43-assembly1_A  TM=5.805E-01  e=1.973E+00  Escherichia coli str. K-12 substr. MG1655
  6eo3-assembly1_A  TM=6.045E-01  e=3.607E+00  Salmonella enterica subsp. enterica serovar Typhimurium
  3c57-assembly1_A  TM=7.695E-01  e=9.860E+00  Mycobacterium tuberculosis
  5o8y-assembly1_D  TM=6.084E-01  e=6.167E+00  Salmonella enterica subsp. enterica serovar Typhimurium str. LT2

Secondary structure (DSSP, 8-state):
--HHHHHHHHHTT--HHHHHHHHT--HHHHHHHHHHHHHHHHT--HHHHHHHHHH-----TT--S-----------/--HHHHHHHHHTT--HHHHHHHHT--HHHHHHHHHHHHHHHTT--HHHHHHHHHH-----TT--S-----------

pLDDT: mean 80.07, std 27.86, range [21.89, 98.88]

Radius of gyration: 17.28 Å; Cα contacts (8 Å, |Δi|>4): 136; chains: 2; bounding box: 48×37×35 Å

Sequence (152 aa):
MSIEQYINLREAGKEIEEIQKQYLLSEATLLTLELGYKCYGKNISLHKAINLIDKIVVLNANDTKHTSFSPSVIDSMSIEQYINLREAGKEIEEIQKQYLLSEATLLTLELGYKCYGKNISLHKAINLIDKIVVLNANDTKHTSFSPSVIDS

Organism: Bacillus thuringiensis (NCBI:txid1428)

Solvent-accessible surface area (backbone atoms only — not comparable to full-atom values): 9230 Å² total; per-residue (Å²): 114,50,44,70,57,49,42,54,42,46,74,73,65,51,50,70,68,56,51,32,64,75,66,68,48,52,69,68,36,48,43,30,45,47,37,43,42,51,29,57,76,60,71,43,54,60,68,56,51,37,51,52,59,68,62,57,73,72,66,55,79,83,67,79,74,79,81,69,62,74,61,82,72,86,76,130,114,50,44,69,57,49,42,52,43,48,73,74,65,52,51,71,68,57,52,31,63,73,64,68,49,52,68,67,34,47,42,30,45,48,37,44,41,50,29,56,76,60,72,42,54,59,67,56,54,39,51,52,58,68,61,56,73,73,66,57,77,84,62,82,71,84,79,69,66,73,58,81,70,86,74,132